Protein AF-A0A3E0KTE8-F1 (afdb_monomer_lite)

Structure (mmCIF, N/CA/C/O backbone):
data_AF-A0A3E0KTE8-F1
#
_entry.id   AF-A0A3E0KTE8-F1
#
loop_
_atom_site.group_PDB
_atom_site.id
_atom_site.type_symbol
_atom_site.label_a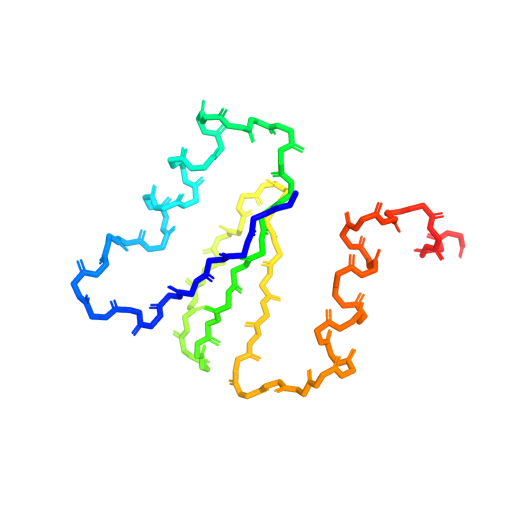tom_id
_atom_site.label_alt_id
_atom_site.label_comp_id
_atom_site.label_asym_id
_atom_site.label_entity_id
_atom_site.label_seq_id
_atom_site.pdbx_PDB_ins_code
_atom_site.Cartn_x
_atom_site.Cartn_y
_atom_site.Cartn_z
_atom_site.occupancy
_atom_site.B_iso_or_equiv
_atom_site.auth_seq_id
_atom_site.auth_comp_id
_atom_site.auth_asym_id
_atom_site.auth_atom_id
_atom_site.pdbx_PDB_model_num
ATOM 1 N N . MET A 1 1 ? -10.266 -2.233 2.338 1.00 84.19 1 MET A N 1
ATOM 2 C CA . MET A 1 1 ? -8.897 -2.110 1.799 1.00 84.19 1 MET A CA 1
ATOM 3 C C . MET A 1 1 ? -8.849 -0.994 0.759 1.00 84.19 1 MET A C 1
ATOM 5 O O . MET A 1 1 ? -9.839 -0.806 0.058 1.00 84.19 1 MET A O 1
ATOM 9 N N . VAL A 1 2 ? -7.740 -0.257 0.674 1.00 89.75 2 VAL A N 1
ATOM 10 C CA . VAL A 1 2 ? -7.450 0.745 -0.370 1.00 89.75 2 VAL A CA 1
ATOM 11 C C . VAL A 1 2 ? -6.077 0.441 -0.969 1.00 89.75 2 VAL A C 1
ATOM 13 O O . VAL A 1 2 ? -5.139 0.225 -0.209 1.00 89.75 2 VAL A O 1
ATOM 16 N N . LEU A 1 3 ? -5.963 0.432 -2.300 1.00 89.31 3 LEU A N 1
ATOM 17 C CA . LEU A 1 3 ? -4.683 0.326 -3.008 1.00 89.31 3 LEU A CA 1
ATOM 18 C C . LEU A 1 3 ? -4.286 1.719 -3.516 1.00 89.31 3 LEU A C 1
ATOM 20 O O . LEU A 1 3 ? -5.093 2.382 -4.167 1.00 89.31 3 LEU A O 1
ATOM 24 N N . LEU A 1 4 ? -3.066 2.160 -3.216 1.00 88.62 4 LEU A N 1
ATOM 25 C CA . LEU A 1 4 ? -2.514 3.458 -3.608 1.00 88.62 4 LEU A CA 1
ATOM 26 C C . LEU A 1 4 ? -1.301 3.254 -4.514 1.00 88.62 4 LEU A C 1
ATOM 28 O O . LEU A 1 4 ? -0.374 2.561 -4.120 1.00 88.62 4 LEU A O 1
ATOM 32 N N . ASP A 1 5 ? -1.275 3.878 -5.691 1.00 87.25 5 ASP A N 1
ATOM 33 C CA . ASP A 1 5 ? -0.094 3.889 -6.563 1.00 87.25 5 ASP A CA 1
ATOM 34 C C . ASP A 1 5 ? 0.700 5.186 -6.367 1.00 87.25 5 ASP A C 1
ATOM 36 O O . ASP A 1 5 ? 0.169 6.280 -6.563 1.00 87.25 5 ASP A O 1
ATOM 40 N N . LEU A 1 6 ? 1.973 5.065 -5.985 1.00 79.44 6 LEU A N 1
ATOM 41 C CA . LEU A 1 6 ? 2.857 6.202 -5.707 1.00 79.44 6 LEU A CA 1
ATOM 42 C C . LEU A 1 6 ? 3.614 6.736 -6.926 1.00 79.44 6 LEU A C 1
ATOM 44 O O . LEU A 1 6 ? 4.429 7.644 -6.792 1.00 79.44 6 LEU A O 1
ATOM 48 N N . GLY A 1 7 ? 3.356 6.192 -8.113 1.00 72.44 7 GLY A N 1
ATOM 49 C CA . GLY A 1 7 ? 3.954 6.651 -9.368 1.00 72.44 7 GLY A CA 1
ATOM 50 C C . GLY A 1 7 ? 3.086 7.614 -10.181 1.00 72.44 7 GLY A C 1
ATOM 51 O O . GLY A 1 7 ? 3.408 7.868 -11.339 1.00 72.44 7 GLY A O 1
ATOM 52 N N . LEU A 1 8 ? 1.965 8.101 -9.638 1.00 73.81 8 LEU A N 1
ATOM 53 C CA . LEU A 1 8 ? 1.025 8.934 -10.390 1.00 73.81 8 LEU A CA 1
ATOM 54 C C . LEU A 1 8 ? 1.575 10.364 -10.595 1.00 73.81 8 LEU A C 1
ATOM 56 O O . LEU A 1 8 ? 1.890 11.041 -9.612 1.00 73.81 8 LEU A O 1
ATOM 60 N N . PRO A 1 9 ? 1.668 10.867 -11.844 1.00 74.62 9 PRO A N 1
ATOM 61 C CA . PRO A 1 9 ? 2.102 12.237 -12.109 1.00 74.62 9 PRO A CA 1
ATOM 62 C C . PRO A 1 9 ? 1.200 13.258 -11.407 1.00 74.62 9 PRO A C 1
ATOM 64 O O . PRO A 1 9 ? -0.023 13.189 -11.516 1.00 74.62 9 PRO A O 1
ATOM 67 N N . GLY A 1 10 ? 1.800 14.214 -10.694 1.00 77.50 10 GLY A N 1
ATOM 68 C CA . GLY A 1 10 ? 1.066 15.264 -9.977 1.00 77.50 10 GLY A CA 1
ATOM 69 C C . GLY A 1 10 ? 0.322 14.794 -8.721 1.00 77.50 10 GLY A C 1
ATOM 70 O O . GLY A 1 10 ? -0.424 15.580 -8.137 1.00 77.50 10 GLY A O 1
ATOM 71 N N . ALA A 1 11 ? 0.503 13.541 -8.292 1.00 76.44 11 ALA A N 1
ATOM 72 C CA . ALA A 1 11 ? -0.111 13.052 -7.067 1.00 76.44 11 ALA A CA 1
ATOM 73 C C . ALA A 1 11 ? 0.515 13.687 -5.810 1.00 76.44 11 ALA A C 1
ATOM 75 O O . ALA A 1 11 ? 1.704 14.029 -5.807 1.00 76.44 11 ALA A O 1
ATOM 76 N N . PRO A 1 12 ? -0.267 13.827 -4.721 1.00 80.12 12 PRO A N 1
ATOM 77 C CA . PRO A 1 12 ? 0.263 14.202 -3.417 1.00 80.12 12 PRO A CA 1
ATOM 78 C C . PRO A 1 12 ? 1.329 13.215 -2.934 1.00 80.12 12 PRO A C 1
ATOM 80 O O . PRO A 1 12 ? 1.418 12.0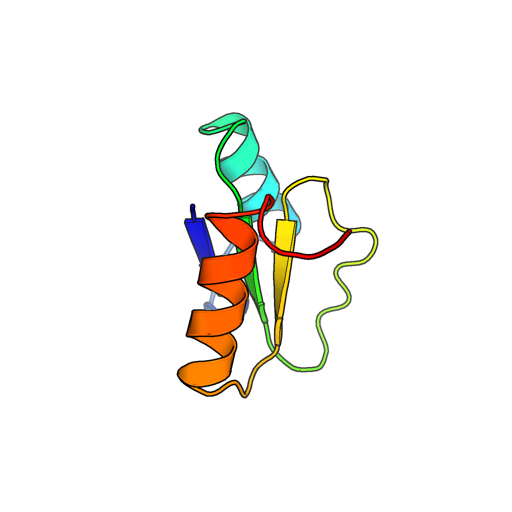81 -3.404 1.00 80.12 12 PRO A O 1
ATOM 83 N N . THR A 1 13 ? 2.128 13.627 -1.949 1.00 81.56 13 THR A N 1
ATOM 84 C CA . THR A 1 13 ? 3.169 12.751 -1.404 1.00 81.56 13 THR A CA 1
ATOM 85 C C . THR A 1 13 ? 2.558 11.458 -0.851 1.00 81.56 13 THR A C 1
ATOM 87 O O . THR A 1 13 ? 1.451 11.496 -0.298 1.00 81.56 13 THR A O 1
ATOM 90 N N . PRO A 1 14 ? 3.282 10.328 -0.904 1.00 78.31 14 PRO A N 1
ATOM 91 C CA . PRO A 1 14 ? 2.807 9.056 -0.364 1.00 78.31 14 PRO A CA 1
ATOM 92 C C . PRO A 1 14 ? 2.248 9.151 1.057 1.00 78.31 14 PRO A C 1
ATOM 94 O O . PRO A 1 14 ? 1.172 8.638 1.354 1.00 78.31 14 PRO A O 1
ATOM 97 N N . VAL A 1 15 ? 2.958 9.882 1.920 1.00 82.06 15 VAL A N 1
ATOM 98 C CA . VAL A 1 15 ? 2.575 10.113 3.316 1.00 82.06 15 VAL A CA 1
ATOM 99 C C . VAL A 1 15 ? 1.233 10.835 3.404 1.00 82.06 15 VAL A C 1
ATOM 101 O O . VAL A 1 15 ? 0.354 10.395 4.141 1.00 82.06 15 VAL A O 1
ATOM 104 N N . SER A 1 16 ? 1.037 11.898 2.620 1.00 86.38 16 SER A N 1
ATOM 105 C CA . SER A 1 16 ? -0.219 12.655 2.633 1.00 86.38 16 SER A CA 1
ATOM 106 C C . SER A 1 16 ? -1.408 11.828 2.135 1.00 86.38 16 SER A C 1
ATOM 108 O O . SER A 1 16 ? -2.501 11.925 2.690 1.00 86.38 16 SER A O 1
ATOM 110 N N . MET A 1 17 ? -1.197 10.956 1.142 1.00 87.06 17 MET A N 1
ATOM 111 C CA . MET A 1 17 ? -2.238 10.055 0.642 1.00 87.06 17 MET A CA 1
ATOM 112 C C . MET A 1 17 ? -2.631 9.018 1.698 1.00 87.06 17 MET A C 1
ATOM 114 O O . MET A 1 17 ? -3.820 8.817 1.944 1.00 87.06 17 MET A O 1
ATOM 118 N N . ILE A 1 18 ? -1.650 8.402 2.363 1.00 86.88 18 ILE A N 1
ATOM 119 C CA . ILE A 1 18 ? -1.885 7.446 3.454 1.00 86.88 18 ILE A CA 1
ATOM 120 C C . ILE A 1 18 ? -2.651 8.122 4.597 1.00 86.88 18 ILE A C 1
ATOM 122 O O . ILE A 1 18 ? -3.681 7.608 5.032 1.00 86.88 18 ILE A O 1
ATOM 126 N N . GLN A 1 19 ? -2.205 9.304 5.033 1.00 88.31 19 GLN A N 1
ATOM 127 C CA . GLN A 1 19 ? -2.865 10.076 6.089 1.00 88.31 19 GLN A CA 1
ATOM 128 C C . GLN A 1 19 ? -4.304 10.445 5.713 1.00 88.31 19 GLN A C 1
ATOM 130 O O . GLN A 1 19 ? -5.209 10.312 6.535 1.00 88.31 19 GLN A O 1
ATOM 135 N N . ALA A 1 20 ? -4.547 10.854 4.465 1.00 89.88 20 ALA A N 1
ATOM 136 C CA . ALA A 1 20 ? -5.888 11.176 3.989 1.00 89.88 20 ALA A CA 1
ATOM 137 C C . ALA A 1 20 ? -6.821 9.954 3.996 1.00 89.88 20 ALA A C 1
ATOM 139 O O . ALA A 1 20 ? -8.003 10.083 4.328 1.00 89.88 20 ALA A O 1
ATOM 140 N N . VAL A 1 21 ? -6.305 8.768 3.653 1.00 90.25 21 VAL A N 1
ATOM 141 C CA . VAL A 1 21 ? -7.072 7.518 3.733 1.00 90.25 21 VAL A CA 1
ATOM 142 C C . VAL A 1 21 ? -7.370 7.165 5.185 1.00 90.25 21 VAL A C 1
ATOM 144 O O . VAL A 1 21 ? -8.532 6.930 5.508 1.00 90.25 21 VAL A O 1
ATOM 147 N N . GLN A 1 22 ? -6.370 7.191 6.065 1.00 88.75 22 GLN A N 1
ATOM 148 C CA . GLN A 1 22 ? -6.535 6.859 7.483 1.00 88.75 22 GLN A CA 1
ATOM 149 C C . GLN A 1 22 ? -7.495 7.818 8.197 1.00 88.75 22 GLN A C 1
ATOM 151 O O . GLN A 1 22 ? -8.337 7.370 8.968 1.00 88.75 22 GLN A O 1
ATOM 156 N N . ALA A 1 23 ? -7.450 9.115 7.884 1.00 90.94 23 ALA A N 1
ATOM 157 C CA . ALA A 1 23 ? -8.370 10.100 8.450 1.00 90.94 23 ALA A CA 1
ATOM 158 C C . ALA A 1 23 ? -9.835 9.848 8.049 1.00 90.94 23 ALA A C 1
ATOM 160 O O . ALA A 1 23 ? -10.748 10.111 8.828 1.00 90.94 23 ALA A O 1
ATOM 161 N N . ARG A 1 24 ? -10.078 9.337 6.834 1.00 92.44 24 ARG A N 1
ATOM 162 C CA . ARG A 1 24 ? -11.434 9.078 6.312 1.00 92.44 24 ARG A CA 1
ATOM 163 C C . ARG A 1 24 ? -11.936 7.671 6.614 1.00 92.44 24 ARG A C 1
ATOM 165 O O . ARG A 1 24 ? -13.143 7.456 6.688 1.00 92.44 24 ARG A O 1
ATOM 172 N N . ARG A 1 25 ? -11.028 6.700 6.707 1.00 89.75 25 ARG A N 1
ATOM 173 C CA . ARG A 1 25 ? -11.319 5.278 6.914 1.00 89.75 25 ARG A CA 1
ATOM 174 C C . ARG A 1 25 ? -10.283 4.665 7.865 1.00 89.75 25 ARG A C 1
ATOM 176 O O . ARG A 1 25 ? -9.424 3.913 7.409 1.00 89.75 25 ARG A O 1
ATOM 183 N N . PRO A 1 26 ? -10.380 4.934 9.178 1.00 86.06 26 PRO A N 1
ATOM 184 C CA . PRO A 1 26 ? -9.378 4.497 10.156 1.00 86.06 26 PRO A CA 1
ATOM 185 C C . PRO A 1 26 ? -9.194 2.975 10.237 1.00 86.06 26 PRO A C 1
ATOM 187 O O . PRO A 1 26 ? -8.118 2.503 10.578 1.00 86.06 26 PRO A O 1
ATOM 190 N N . SER A 1 27 ? -10.232 2.201 9.907 1.00 86.44 27 SER A N 1
ATOM 191 C CA . SER A 1 27 ? -10.207 0.733 9.900 1.00 86.44 27 SER A CA 1
ATOM 192 C C . SER A 1 27 ? -9.818 0.121 8.550 1.00 86.44 27 SER A C 1
ATOM 194 O O . SER A 1 27 ? -9.774 -1.101 8.415 1.00 86.44 27 SER A O 1
ATOM 196 N N . ALA A 1 28 ? -9.580 0.933 7.515 1.00 86.94 28 ALA A N 1
ATOM 197 C CA . ALA A 1 28 ? -9.204 0.403 6.216 1.00 86.94 28 ALA A CA 1
ATOM 198 C C . ALA A 1 28 ? -7.727 0.012 6.208 1.00 86.94 28 ALA A C 1
ATOM 200 O O . ALA A 1 28 ? -6.859 0.856 6.403 1.00 86.94 28 ALA A O 1
ATOM 201 N N . ALA A 1 29 ? -7.445 -1.242 5.859 1.00 88.31 29 ALA A N 1
ATOM 202 C CA . ALA A 1 29 ? -6.099 -1.623 5.462 1.00 88.31 29 ALA A CA 1
ATOM 203 C C . ALA A 1 29 ? -5.670 -0.862 4.197 1.00 88.31 29 ALA A C 1
ATOM 205 O O . ALA A 1 29 ? -6.451 -0.750 3.237 1.00 88.31 29 ALA A O 1
ATOM 206 N N . VAL A 1 30 ? -4.440 -0.353 4.201 1.00 89.88 30 VAL A N 1
ATOM 207 C CA . VAL A 1 30 ? -3.869 0.440 3.111 1.00 89.88 30 VAL A CA 1
ATOM 208 C C . VAL A 1 30 ? -2.719 -0.331 2.486 1.00 89.88 30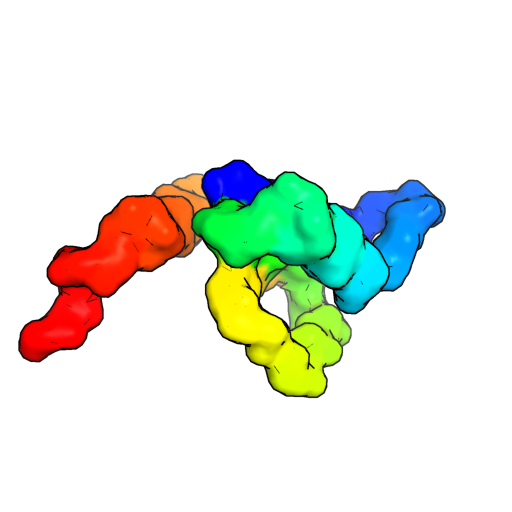 VAL A C 1
ATOM 210 O O . VAL A 1 30 ? -1.767 -0.703 3.160 1.00 89.88 30 VAL A O 1
ATOM 213 N N . VAL A 1 31 ? -2.795 -0.540 1.180 1.00 90.19 31 VAL A N 1
ATOM 214 C CA . VAL A 1 31 ? -1.733 -1.154 0.392 1.00 90.19 31 VAL A CA 1
ATOM 215 C C . VAL A 1 31 ? -1.144 -0.087 -0.506 1.00 90.19 31 VAL A C 1
ATOM 217 O O . VAL A 1 31 ? -1.861 0.591 -1.239 1.00 90.19 31 VAL A O 1
ATOM 220 N N . VAL A 1 32 ? 0.167 0.047 -0.467 1.00 89.19 32 VAL A N 1
ATOM 221 C CA . VAL A 1 32 ? 0.908 1.052 -1.207 1.00 89.19 32 VAL A CA 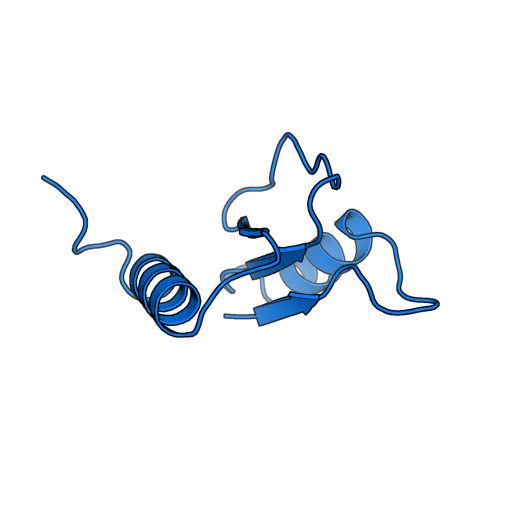1
ATOM 222 C C . VAL A 1 32 ? 1.757 0.357 -2.260 1.00 89.19 32 VAL A C 1
ATOM 224 O O . VAL A 1 32 ? 2.663 -0.405 -1.940 1.00 89.19 32 VAL A O 1
ATOM 227 N N . ILE A 1 33 ? 1.459 0.628 -3.523 1.00 89.81 33 ILE A N 1
ATOM 228 C CA . ILE A 1 33 ? 2.162 0.099 -4.680 1.00 89.81 33 ILE A CA 1
ATOM 229 C C . ILE A 1 33 ? 3.233 1.100 -5.102 1.00 89.81 33 ILE A C 1
ATOM 231 O O . ILE A 1 33 ? 2.935 2.265 -5.375 1.00 89.81 33 ILE A O 1
ATOM 235 N N . THR A 1 34 ? 4.483 0.652 -5.174 1.00 85.25 34 THR A N 1
ATOM 236 C CA . THR A 1 34 ? 5.613 1.562 -5.362 1.00 85.25 34 THR A CA 1
ATOM 237 C C . THR A 1 34 ? 6.748 0.985 -6.202 1.00 85.25 34 THR A C 1
ATOM 239 O O . THR A 1 34 ? 6.895 -0.224 -6.285 1.00 85.25 34 THR A O 1
ATOM 242 N N . GLY A 1 35 ? 7.550 1.837 -6.846 1.00 81.94 35 GLY A N 1
ATOM 243 C CA . GLY A 1 35 ? 8.776 1.432 -7.547 1.00 81.94 35 GLY A CA 1
ATOM 244 C C . GLY A 1 35 ? 9.929 1.069 -6.59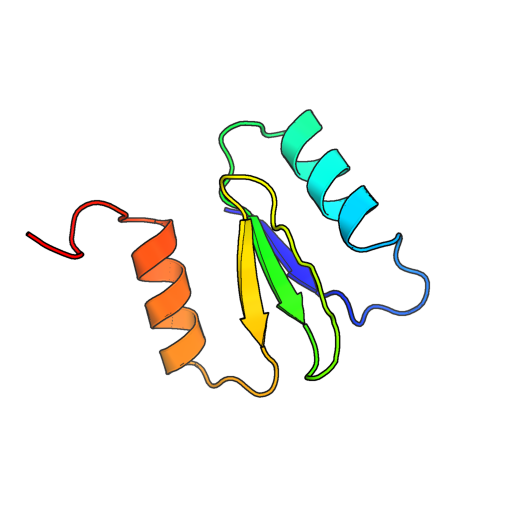8 1.00 81.94 35 GLY A C 1
ATOM 245 O O . GLY A 1 35 ? 9.804 1.202 -5.382 1.00 81.94 35 GLY A O 1
ATOM 246 N N . ARG A 1 36 ? 11.067 0.637 -7.166 1.00 63.16 36 ARG A N 1
ATOM 247 C CA . ARG A 1 36 ? 12.222 0.073 -6.433 1.00 63.16 36 ARG A CA 1
ATOM 248 C C . ARG A 1 36 ? 12.888 0.997 -5.398 1.00 63.16 36 ARG A C 1
ATOM 250 O O . ARG A 1 36 ? 13.577 0.476 -4.533 1.00 63.16 36 ARG A O 1
ATOM 257 N N . ASP A 1 37 ? 12.627 2.306 -5.418 1.00 62.00 37 ASP A N 1
ATOM 258 C CA . ASP A 1 37 ? 13.403 3.284 -4.633 1.00 62.00 37 ASP A CA 1
ATOM 259 C C . ASP A 1 37 ? 12.591 4.114 -3.625 1.00 62.00 37 ASP A C 1
ATOM 261 O O . ASP A 1 37 ? 13.082 5.111 -3.094 1.00 62.00 37 ASP A O 1
ATOM 265 N N . VAL A 1 38 ? 11.341 3.747 -3.326 1.00 64.00 38 VAL A N 1
ATOM 266 C CA . VAL A 1 38 ? 10.551 4.523 -2.354 1.00 64.00 38 VAL A CA 1
ATOM 267 C C . VAL A 1 38 ? 10.755 3.973 -0.947 1.00 64.00 38 VAL A C 1
ATOM 269 O O . VAL A 1 38 ? 10.078 3.045 -0.507 1.00 64.00 38 VAL A O 1
ATOM 272 N N . ALA A 1 39 ? 11.678 4.597 -0.220 1.00 60.16 39 ALA A N 1
ATOM 273 C CA . ALA A 1 39 ? 11.888 4.367 1.202 1.00 60.16 39 ALA A CA 1
ATOM 274 C C . ALA A 1 39 ? 10.741 4.982 2.025 1.00 60.16 39 ALA A C 1
ATOM 276 O O . ALA A 1 39 ? 10.833 6.105 2.517 1.00 60.16 39 ALA A O 1
ATOM 277 N N . LEU A 1 40 ? 9.640 4.246 2.185 1.00 64.69 40 LEU A N 1
ATOM 278 C CA . LEU A 1 40 ? 8.618 4.559 3.186 1.00 64.69 40 LEU A CA 1
ATOM 279 C C . LEU A 1 40 ? 8.943 3.791 4.459 1.00 64.69 40 LEU A C 1
ATOM 281 O O . LEU A 1 40 ? 8.341 2.763 4.741 1.00 64.69 40 LEU A O 1
ATOM 285 N N . SER A 1 41 ? 9.945 4.248 5.201 1.00 59.59 41 SER A N 1
ATOM 286 C CA . SER A 1 41 ? 10.246 3.692 6.517 1.00 59.59 41 SER A CA 1
ATOM 287 C C . SER A 1 41 ? 10.428 4.822 7.529 1.00 59.59 41 SER A C 1
ATOM 289 O O . SER A 1 41 ? 11.180 5.756 7.241 1.00 59.59 41 SER A O 1
ATOM 291 N N . PRO A 1 42 ? 9.767 4.756 8.699 1.00 69.12 42 PRO A N 1
ATOM 292 C CA . PRO A 1 42 ? 8.848 3.699 9.143 1.00 69.12 42 PRO A CA 1
ATOM 293 C C . PRO A 1 42 ? 7.447 3.798 8.505 1.00 69.12 42 PRO A C 1
ATOM 295 O O . PRO A 1 42 ? 6.920 4.892 8.298 1.00 69.12 42 PRO A O 1
ATOM 298 N N . LEU A 1 43 ? 6.825 2.648 8.217 1.00 74.62 43 LEU A N 1
ATOM 299 C CA . LEU A 1 43 ? 5.430 2.586 7.767 1.00 74.62 43 LEU A CA 1
ATOM 300 C C . LEU A 1 43 ? 4.462 2.786 8.943 1.00 74.62 43 LEU A C 1
ATOM 302 O O . LEU A 1 43 ? 4.675 2.202 10.009 1.00 74.62 43 LEU A O 1
ATOM 306 N N . PRO A 1 44 ? 3.366 3.544 8.760 1.00 77.94 44 PRO A N 1
ATOM 307 C CA . PRO A 1 44 ? 2.295 3.592 9.745 1.00 77.94 44 PRO A CA 1
ATOM 308 C C . PRO A 1 44 ? 1.640 2.211 9.948 1.00 77.94 44 PRO A C 1
ATOM 310 O O . PRO A 1 44 ? 1.596 1.410 9.009 1.00 77.94 44 PRO A O 1
ATOM 313 N N . PRO A 1 45 ? 1.057 1.936 11.129 1.00 77.88 45 PRO A N 1
ATOM 314 C CA . PRO A 1 45 ? 0.273 0.724 11.354 1.00 77.88 45 PRO A CA 1
ATOM 315 C C . PRO A 1 45 ? -0.853 0.558 10.323 1.00 77.88 45 PRO A C 1
ATOM 317 O O . PRO A 1 45 ? -1.504 1.531 9.936 1.00 77.88 45 PRO A O 1
ATOM 320 N N . GLY A 1 46 ? -1.088 -0.681 9.884 1.00 80.19 46 GLY A N 1
ATOM 321 C CA . GLY A 1 46 ? -2.120 -0.998 8.888 1.00 80.19 46 GLY A CA 1
ATOM 322 C C . GLY A 1 46 ? -1.762 -0.622 7.445 1.00 80.19 46 GLY A C 1
ATOM 323 O O . GLY A 1 46 ? -2.642 -0.652 6.580 1.00 80.19 46 GLY A O 1
ATOM 324 N N . VAL A 1 47 ? -0.496 -0.267 7.183 1.00 86.12 47 VAL A N 1
ATOM 325 C CA . VAL A 1 47 ? 0.031 0.006 5.841 1.00 86.12 47 VAL A CA 1
ATOM 326 C C . VAL A 1 47 ? 0.962 -1.122 5.398 1.00 86.12 47 VAL A C 1
ATOM 328 O O . VAL A 1 47 ? 1.937 -1.438 6.076 1.00 86.12 47 VAL A O 1
ATOM 331 N N . THR A 1 48 ? 0.693 -1.687 4.225 1.00 88.69 48 THR A N 1
ATOM 332 C CA . THR A 1 48 ? 1.515 -2.712 3.570 1.00 88.69 48 THR A CA 1
ATOM 333 C C . THR A 1 48 ? 2.098 -2.153 2.276 1.00 88.69 48 THR A C 1
ATOM 335 O O . THR A 1 48 ? 1.411 -1.435 1.551 1.00 88.69 48 THR A O 1
ATOM 338 N N . LEU A 1 49 ? 3.351 -2.484 1.960 1.00 87.69 49 LEU A N 1
ATOM 339 C CA . LEU A 1 49 ? 3.981 -2.117 0.688 1.00 87.69 49 LEU A CA 1
ATOM 340 C C . LEU A 1 49 ? 3.963 -3.287 -0.297 1.00 87.69 49 LEU A C 1
ATOM 342 O O . LEU A 1 49 ? 4.246 -4.421 0.078 1.00 87.69 49 LEU A O 1
ATOM 346 N N . LEU A 1 50 ? 3.709 -2.979 -1.568 1.00 89.06 50 LEU A N 1
ATOM 347 C CA . LEU A 1 50 ? 3.901 -3.873 -2.704 1.00 89.06 50 LEU A CA 1
ATOM 348 C C . LEU A 1 50 ? 4.842 -3.205 -3.717 1.00 89.06 50 LEU A C 1
ATOM 350 O O . LEU A 1 50 ? 4.508 -2.191 -4.333 1.00 89.06 50 LEU A O 1
ATOM 354 N N . GLY A 1 51 ? 6.043 -3.759 -3.864 1.00 88.31 51 GLY A N 1
ATOM 355 C CA . GLY A 1 51 ? 7.058 -3.248 -4.786 1.00 88.31 51 GLY A CA 1
ATOM 356 C C . GLY A 1 51 ? 6.794 -3.665 -6.234 1.00 88.31 51 GLY A C 1
ATOM 357 O O . GLY A 1 51 ? 6.440 -4.806 -6.499 1.00 88.31 51 GLY A O 1
ATOM 358 N N . LYS A 1 52 ? 6.997 -2.752 -7.185 1.00 88.00 52 LYS A N 1
ATOM 359 C CA . LYS A 1 52 ? 7.001 -3.007 -8.630 1.00 88.00 52 LYS A CA 1
ATOM 360 C C . LYS A 1 52 ? 8.413 -3.435 -9.088 1.00 88.00 52 LYS A C 1
ATOM 362 O O . LYS A 1 52 ? 9.399 -2.846 -8.633 1.00 88.00 52 LYS A O 1
ATOM 367 N N . PRO A 1 53 ? 8.534 -4.358 -10.061 1.00 91.25 53 PRO A N 1
ATOM 368 C CA . PRO A 1 53 ? 7.444 -5.138 -10.643 1.00 91.25 53 PRO A CA 1
ATOM 369 C C . PRO A 1 53 ? 6.964 -6.224 -9.671 1.00 91.25 53 PRO A C 1
ATOM 371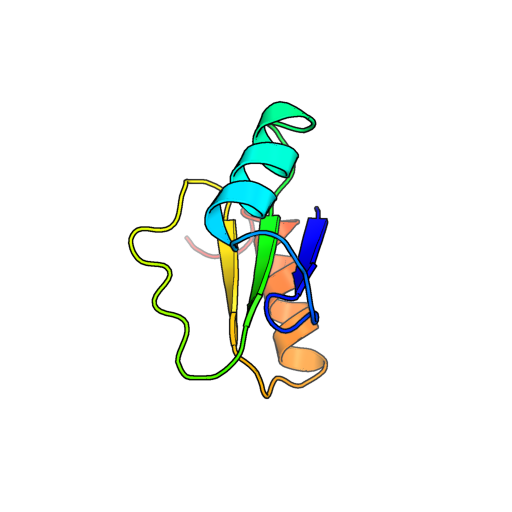 O O . PRO A 1 53 ? 7.756 -6.754 -8.901 1.00 91.25 53 PRO A O 1
ATOM 374 N N . PHE A 1 54 ? 5.680 -6.550 -9.758 1.00 89.44 54 PHE A N 1
ATOM 375 C CA . PHE A 1 54 ? 5.047 -7.684 -9.089 1.00 89.44 54 PHE A CA 1
ATOM 376 C C . PHE A 1 54 ? 4.160 -8.393 -10.110 1.00 89.44 54 PHE A C 1
ATOM 378 O O . PHE A 1 54 ? 3.724 -7.771 -11.089 1.00 89.44 54 PHE A O 1
ATOM 385 N N . ASP A 1 55 ? 3.882 -9.670 -9.892 1.00 93.81 55 ASP A N 1
ATOM 386 C CA . ASP A 1 55 ? 2.930 -10.417 -10.701 1.00 93.81 55 ASP A CA 1
ATOM 387 C C . ASP A 1 55 ? 1.554 -10.545 -10.021 1.00 93.81 55 ASP A C 1
ATOM 389 O O . ASP A 1 55 ? 1.281 -10.027 -8.934 1.00 93.81 55 ASP A O 1
ATOM 393 N N . ILE A 1 56 ? 0.623 -11.221 -10.693 1.00 94.06 56 ILE A N 1
ATOM 394 C CA . ILE A 1 56 ? -0.727 -11.401 -10.155 1.00 94.06 56 ILE A CA 1
ATOM 395 C C . ILE A 1 56 ? -0.763 -12.311 -8.915 1.00 94.06 56 ILE A C 1
ATOM 397 O O . ILE A 1 56 ? -1.680 -12.184 -8.102 1.00 94.06 56 ILE A O 1
ATOM 401 N N . ALA A 1 57 ? 0.192 -13.231 -8.763 1.00 94.88 57 ALA A N 1
ATOM 402 C CA . ALA A 1 57 ? 0.291 -14.112 -7.607 1.00 94.88 57 ALA A CA 1
ATOM 403 C C . ALA A 1 57 ? 0.779 -13.338 -6.375 1.00 94.88 57 ALA A C 1
ATOM 405 O O . ALA A 1 57 ? 0.162 -13.461 -5.316 1.00 94.88 57 ALA A O 1
ATOM 406 N N . ASP A 1 58 ? 1.773 -12.462 -6.533 1.00 91.50 58 ASP A N 1
ATOM 407 C CA . ASP A 1 58 ? 2.244 -11.544 -5.490 1.00 91.50 58 ASP A CA 1
ATOM 408 C C . ASP A 1 58 ? 1.097 -10.672 -4.965 1.00 91.50 58 ASP A C 1
ATOM 410 O O . ASP A 1 58 ? 0.867 -10.562 -3.756 1.00 91.50 58 ASP A O 1
ATOM 414 N N . LEU A 1 59 ? 0.315 -10.091 -5.885 1.00 90.81 59 LEU A N 1
ATOM 415 C CA . LEU A 1 59 ? -0.839 -9.268 -5.532 1.00 90.81 59 LEU A CA 1
ATOM 416 C C . LEU A 1 59 ? -1.887 -10.076 -4.756 1.00 90.81 59 LEU A C 1
ATOM 418 O O . LEU A 1 59 ? -2.427 -9.587 -3.765 1.00 90.81 59 LEU A O 1
ATOM 422 N N . ARG A 1 60 ? -2.176 -11.310 -5.187 1.00 92.25 60 ARG A N 1
ATOM 423 C CA . ARG A 1 60 ? -3.137 -12.195 -4.511 1.00 92.25 60 ARG A CA 1
ATOM 424 C C . ARG A 1 60 ? -2.687 -12.555 -3.101 1.00 92.25 60 ARG A C 1
ATOM 426 O O . ARG A 1 60 ? -3.504 -12.475 -2.189 1.00 92.25 60 ARG A O 1
ATOM 433 N N . LEU A 1 61 ? -1.417 -12.919 -2.925 1.00 91.44 61 LEU A N 1
ATOM 434 C CA . LEU A 1 61 ? -0.848 -13.255 -1.619 1.00 91.44 61 LEU A CA 1
ATOM 435 C C . LEU A 1 61 ? -0.919 -12.066 -0.662 1.00 91.44 61 LEU A C 1
ATOM 437 O O . LEU A 1 61 ? -1.366 -12.212 0.473 1.00 91.44 61 LEU A O 1
ATOM 441 N N . MET A 1 62 ? -0.554 -10.877 -1.140 1.00 90.75 62 MET A N 1
ATOM 442 C CA . MET A 1 62 ? -0.626 -9.657 -0.343 1.00 90.75 62 MET A CA 1
ATOM 443 C C . MET A 1 62 ? -2.075 -9.327 0.048 1.00 90.75 62 MET A C 1
ATOM 445 O O . MET A 1 62 ? -2.350 -9.095 1.224 1.00 90.75 62 MET A O 1
ATOM 449 N N . VAL A 1 63 ? -3.023 -9.366 -0.900 1.00 90.25 63 VAL A N 1
ATOM 450 C CA . VAL A 1 63 ? -4.444 -9.113 -0.602 1.00 90.25 63 VAL A CA 1
ATOM 451 C C . VAL A 1 63 ? -4.986 -10.131 0.401 1.00 90.25 63 VAL A C 1
ATOM 453 O O . VAL A 1 63 ? -5.700 -9.740 1.322 1.00 90.25 63 VAL A O 1
ATOM 456 N N . ALA A 1 64 ? -4.637 -11.411 0.257 1.00 90.62 64 ALA A N 1
ATOM 457 C CA . ALA A 1 64 ? -5.050 -12.451 1.192 1.00 90.62 64 ALA A CA 1
ATOM 458 C C . ALA A 1 64 ? -4.528 -12.171 2.609 1.00 90.62 64 ALA A C 1
ATOM 460 O O . ALA A 1 64 ? -5.325 -12.145 3.540 1.00 90.62 64 ALA A O 1
ATOM 461 N N . GLY A 1 65 ? -3.237 -11.856 2.765 1.00 88.38 65 GLY A N 1
ATOM 462 C CA . GLY A 1 65 ? -2.654 -11.544 4.076 1.00 88.38 65 GLY A CA 1
ATOM 463 C C . GLY A 1 65 ? -3.226 -10.278 4.725 1.00 88.38 65 GLY A C 1
ATOM 464 O O . GLY A 1 65 ? -3.285 -10.177 5.946 1.00 88.38 65 GLY A O 1
ATOM 465 N N . VAL A 1 66 ? -3.684 -9.315 3.921 1.00 87.50 66 VAL A N 1
ATOM 466 C CA . VAL A 1 66 ? -4.318 -8.084 4.414 1.00 87.50 66 VAL A CA 1
ATOM 467 C C . VAL A 1 66 ? -5.783 -8.297 4.816 1.00 87.50 66 VAL A C 1
ATOM 469 O O . VAL A 1 66 ? -6.256 -7.662 5.760 1.00 87.50 66 VAL A O 1
ATOM 472 N N . LEU A 1 67 ? -6.526 -9.134 4.087 1.00 84.31 67 LEU A N 1
ATOM 473 C CA . LEU A 1 67 ? -7.949 -9.381 4.345 1.00 84.31 67 LEU A CA 1
ATOM 474 C C . LEU A 1 67 ? -8.191 -10.468 5.395 1.00 84.31 67 LEU A C 1
ATOM 476 O O . LEU A 1 67 ? -9.206 -10.407 6.085 1.00 84.31 67 LEU A O 1
ATOM 480 N N . ASP A 1 68 ? -7.272 -11.422 5.523 1.00 79.81 68 ASP A N 1
ATOM 481 C CA . ASP A 1 68 ? -7.300 -12.474 6.533 1.00 79.81 68 ASP A CA 1
ATOM 482 C C . ASP A 1 68 ? -5.972 -12.508 7.309 1.00 79.81 68 ASP A C 1
ATOM 484 O O . ASP A 1 68 ? -5.110 -13.356 7.070 1.00 79.81 68 ASP A O 1
ATOM 488 N N . PRO A 1 69 ? -5.780 -11.584 8.265 1.00 62.59 69 PRO A N 1
ATOM 489 C CA . PRO A 1 69 ? -4.593 -11.586 9.114 1.00 62.59 69 PRO A CA 1
ATOM 490 C C . PRO A 1 69 ? -4.533 -12.798 10.070 1.00 62.59 69 PRO A C 1
ATOM 492 O O . PRO A 1 69 ? -3.566 -12.919 10.819 1.00 62.59 69 PRO A O 1
ATOM 495 N N . GLY A 1 70 ? -5.549 -13.677 10.086 1.00 55.97 70 GLY A N 1
ATOM 496 C CA . GLY A 1 70 ? -5.690 -14.791 11.028 1.00 55.97 70 GLY A CA 1
ATOM 497 C C . GLY A 1 70 ? -5.140 -16.144 10.560 1.00 55.97 70 GLY A C 1
ATOM 498 O O . GLY A 1 70 ? -5.033 -17.053 11.380 1.00 55.97 70 GLY A O 1
ATOM 499 N N . THR A 1 71 ? -4.767 -16.310 9.288 1.00 52.81 71 THR A N 1
ATOM 500 C CA . THR A 1 71 ? -4.316 -17.606 8.727 1.00 52.81 71 THR A CA 1
ATOM 501 C C . THR A 1 71 ? -2.796 -17.749 8.557 1.00 52.81 71 THR A C 1
ATOM 503 O O . THR A 1 71 ? -2.333 -18.739 7.993 1.00 52.81 71 THR A O 1
ATOM 506 N N . GLY A 1 72 ? -1.997 -16.814 9.082 1.00 47.19 72 GLY A N 1
ATOM 507 C CA . GLY A 1 72 ? -0.531 -16.808 8.964 1.00 47.19 72 GLY A CA 1
ATOM 508 C C . GLY A 1 72 ? 0.256 -16.971 10.277 1.00 47.19 72 GLY A C 1
ATOM 509 O O . GLY A 1 72 ? 1.019 -16.069 10.595 1.00 47.19 72 GLY A O 1
ATOM 510 N N . GLY A 1 73 ? 0.096 -18.101 10.989 1.00 40.12 73 GLY A N 1
ATOM 511 C CA . GLY A 1 73 ? 1.048 -18.683 11.977 1.00 40.12 73 GLY A CA 1
ATOM 512 C C . GLY A 1 73 ? 1.158 -18.026 13.374 1.00 40.12 73 GLY A C 1
ATOM 513 O O . GLY A 1 73 ? 1.402 -16.830 13.483 1.00 40.12 73 GLY A O 1
ATOM 514 N N . GLY A 1 74 ? 1.030 -18.722 14.515 1.00 31.45 74 GLY A N 1
ATOM 515 C CA . GLY A 1 74 ? 0.950 -20.175 14.744 1.00 31.45 74 GLY A CA 1
ATOM 516 C C . GLY A 1 74 ? 2.297 -20.868 14.630 1.00 31.45 74 GLY A C 1
ATOM 517 O O . GLY A 1 74 ? 2.741 -21.019 13.474 1.00 31.45 74 GLY A O 1
#

Radius of gyration: 12.6 Å; chains: 1; bounding box: 25×35×27 Å

Secondary structure (DSSP, 8-state):
-EEEETT-TTPPPHHHHHHHHHHH-TT--EEEEE-TT----SPPTTEEEEESS--HHHHHHHHHHHH-TTSS--

pLDDT: mean 80.98, std 13.15, range [31.45, 94.88]

Sequence (74 aa):
MVLLDLGLPGAPTPVSMIQAVQARRPSAAVVVITGRDVALSPLPPGVTLLGKPFDIADLRLMVAGVLDPGTGGG

Foldseek 3Di:
DEEAEQPDPPDDHPVVVVVVCCVVPVPDQYEYEYEPPDPPPPDDPSYHYDYPPDDPVSVVVVVCCSVCVPPPDD